Protein AF-A0A2T0MCC6-F1 (afdb_monomer)

Secondary structure (DSSP, 8-state):
-HHHHTTS-TT-HHHHHHHHHHHHHHHH-SSEEEEEEEETTEEEEEEEESSTTSEEEEEEE-SSS-EEEEE-S-SS---SS--EE--SSS-EEEEESSGGG--HHHHHHHHHHHHHHS--

Foldseek 3Di:
DVVQLVQDDPPFQQSVLSVVLVVLVPVQDPQWDWDWDDDPVWTKIFIAHPDDVQTAWIWTQDPPRKIKIKGFQDQDDDDPQFDWDDDDRTIIMGIGPGNVSDDSVVSSVVSVNSVVRGPD

Radius of gyration: 13.25 Å; Cα contacts (8 Å, |Δi|>4): 205; chains: 1; bounding box: 28×33×34 Å

Solvent-accessible surface area (backbone atoms only — not comparable to full-atom values): 6944 Å² total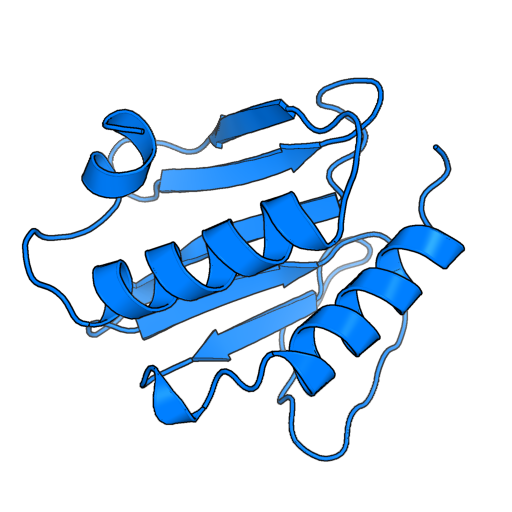; per-residue (Å²): 114,66,72,66,54,71,55,38,61,85,95,32,62,20,37,54,36,45,51,55,53,49,53,51,48,64,73,72,46,77,79,61,47,81,44,83,42,76,54,101,89,48,50,32,40,37,34,16,36,92,48,85,88,42,50,48,34,32,46,29,66,45,77,89,54,13,23,30,44,35,38,16,55,53,86,77,86,86,52,99,81,60,65,73,41,74,90,62,88,57,43,37,30,35,74,38,77,53,58,86,76,63,50,66,68,64,52,50,53,52,48,50,52,25,60,75,50,39,97,104

Structure (mmCIF, N/CA/C/O backbone):
data_AF-A0A2T0MCC6-F1
#
_entry.id   AF-A0A2T0MCC6-F1
#
loop_
_atom_site.group_PDB
_atom_site.id
_atom_site.type_symbol
_atom_site.label_atom_id
_atom_site.label_alt_id
_atom_site.label_comp_id
_atom_site.label_asym_id
_atom_site.label_entity_id
_atom_site.label_seq_id
_atom_site.pdbx_PDB_ins_code
_atom_site.Cartn_x
_atom_site.Cartn_y
_atom_site.Cartn_z
_atom_site.occupancy
_atom_site.B_iso_or_equiv
_atom_site.auth_seq_id
_atom_site.auth_comp_id
_atom_site.auth_asym_id
_atom_site.auth_atom_id
_atom_site.pdbx_PDB_model_num
ATOM 1 N N . MET A 1 1 ? 12.446 5.383 6.628 1.00 65.38 1 MET A N 1
ATOM 2 C CA . MET A 1 1 ? 11.469 4.961 7.663 1.00 65.38 1 MET A CA 1
ATOM 3 C C . MET A 1 1 ? 10.608 6.132 8.123 1.00 65.38 1 MET A C 1
ATOM 5 O O . MET A 1 1 ? 9.391 5.999 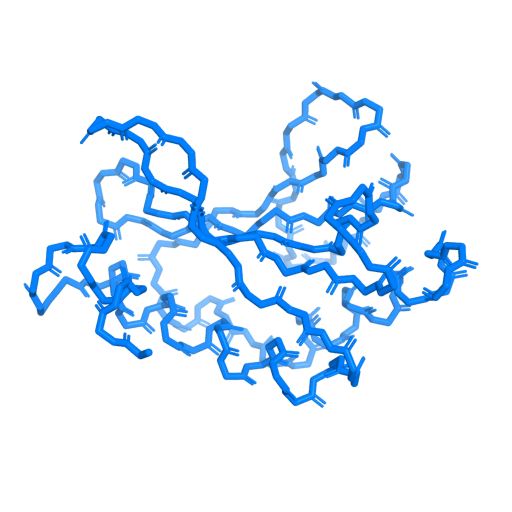8.065 1.00 65.38 1 MET A O 1
ATOM 9 N N . GLU A 1 2 ? 11.223 7.251 8.523 1.00 84.38 2 GLU A N 1
ATOM 10 C CA . GLU A 1 2 ? 10.530 8.445 9.036 1.00 84.38 2 GLU A CA 1
ATOM 11 C C . GLU A 1 2 ? 9.599 9.099 8.004 1.00 84.38 2 GLU A C 1
ATOM 13 O O . GLU A 1 2 ? 8.442 9.379 8.305 1.00 84.38 2 GLU A O 1
ATOM 18 N N . ASP A 1 3 ? 10.049 9.232 6.752 1.00 89.56 3 ASP A N 1
ATOM 19 C CA . ASP A 1 3 ? 9.268 9.892 5.694 1.00 89.56 3 ASP A CA 1
ATOM 20 C C . ASP A 1 3 ? 7.930 9.210 5.409 1.00 89.56 3 ASP A C 1
ATOM 22 O O . ASP A 1 3 ? 6.918 9.887 5.233 1.00 89.56 3 ASP A O 1
ATOM 26 N N . PHE A 1 4 ? 7.909 7.874 5.434 1.00 94.31 4 PHE A N 1
ATOM 27 C CA . PHE A 1 4 ? 6.686 7.090 5.290 1.00 94.31 4 PHE A CA 1
ATOM 28 C C . PHE A 1 4 ? 5.724 7.333 6.455 1.00 94.31 4 PHE A C 1
ATOM 30 O O . PHE A 1 4 ? 4.545 7.597 6.241 1.00 94.31 4 PHE A O 1
ATOM 37 N N . LYS A 1 5 ? 6.215 7.282 7.703 1.00 94.38 5 LYS A N 1
ATOM 38 C CA . LYS A 1 5 ? 5.374 7.514 8.890 1.00 94.38 5 LYS A CA 1
ATOM 39 C C . LYS A 1 5 ? 4.776 8.923 8.874 1.00 94.38 5 LYS A C 1
ATOM 41 O O . LYS A 1 5 ? 3.594 9.080 9.159 1.00 94.38 5 LYS A O 1
ATOM 46 N N . ASN A 1 6 ? 5.546 9.911 8.413 1.00 92.06 6 ASN A N 1
ATOM 47 C CA . ASN A 1 6 ? 5.132 11.309 8.241 1.00 92.06 6 ASN A CA 1
ATOM 48 C C . ASN A 1 6 ? 4.072 11.533 7.143 1.00 92.06 6 ASN A C 1
ATOM 50 O O . ASN A 1 6 ? 3.682 12.677 6.870 1.00 92.06 6 ASN A O 1
ATOM 54 N N . MET A 1 7 ? 3.628 10.475 6.463 1.00 92.25 7 MET A N 1
ATOM 55 C CA . MET A 1 7 ? 2.454 10.509 5.589 1.00 92.25 7 MET A CA 1
ATOM 56 C C . MET A 1 7 ? 1.142 10.321 6.346 1.00 92.25 7 MET A C 1
ATOM 58 O O . MET A 1 7 ? 0.077 10.637 5.813 1.00 92.25 7 MET A O 1
ATOM 62 N N . PHE A 1 8 ? 1.213 9.803 7.568 1.00 93.19 8 PHE A N 1
ATOM 63 C CA . PHE A 1 8 ? 0.064 9.455 8.381 1.00 93.19 8 PHE A CA 1
ATOM 64 C C . PHE A 1 8 ? -0.019 10.358 9.610 1.00 93.19 8 PHE A C 1
ATOM 66 O O . PHE A 1 8 ? 0.948 11.002 10.010 1.00 93.19 8 PHE A O 1
ATOM 73 N N . GLU A 1 9 ? -1.202 10.397 10.219 1.00 92.25 9 GLU A N 1
ATOM 74 C CA . GLU A 1 9 ? -1.318 10.954 11.567 1.00 92.25 9 GLU A CA 1
ATOM 75 C C . GLU A 1 9 ? -0.667 9.975 12.549 1.00 92.25 9 GLU A C 1
ATOM 77 O O . GLU A 1 9 ? -0.808 8.754 12.406 1.00 92.25 9 GLU A O 1
ATOM 82 N N . ALA A 1 10 ? 0.052 10.503 13.539 1.00 91.75 10 ALA A N 1
ATOM 83 C CA . ALA A 1 10 ? 0.672 9.681 14.569 1.00 91.75 10 ALA A CA 1
ATOM 84 C C . ALA A 1 10 ? -0.393 8.855 15.310 1.00 91.75 10 ALA A C 1
ATOM 86 O O . ALA A 1 10 ? -1.457 9.373 15.643 1.00 91.75 10 ALA A O 1
ATOM 87 N N . ASN A 1 11 ? -0.095 7.578 15.567 1.00 91.19 11 ASN A N 1
ATOM 88 C CA . ASN A 1 11 ? -0.982 6.625 16.254 1.00 91.19 11 ASN A CA 1
ATOM 89 C C . ASN A 1 11 ? -2.348 6.387 15.573 1.00 91.19 11 ASN A C 1
ATOM 91 O O . ASN A 1 11 ? -3.288 5.933 16.219 1.00 91.19 11 ASN A O 1
ATOM 95 N N . SER A 1 12 ? -2.471 6.698 14.280 1.00 95.12 12 SER A N 1
ATOM 96 C CA . SER A 1 12 ? -3.688 6.445 13.499 1.00 95.12 12 SER A CA 1
ATOM 97 C C . SER A 1 12 ? -3.781 4.983 13.041 1.00 95.12 12 SER A C 1
ATOM 99 O O . SER A 1 12 ? -2.751 4.340 12.815 1.00 95.12 12 SER A O 1
ATOM 101 N N . ARG A 1 13 ? -4.993 4.448 12.831 1.00 96.31 13 ARG A N 1
ATOM 102 C CA . ARG A 1 13 ? -5.157 3.087 12.275 1.00 96.31 13 ARG A CA 1
ATOM 103 C C . ARG A 1 13 ? -4.647 3.015 10.840 1.00 96.31 13 ARG A C 1
ATOM 105 O O . ARG A 1 13 ? -4.118 1.994 10.413 1.00 96.31 13 ARG A O 1
ATOM 112 N N . ALA A 1 14 ? -4.738 4.119 10.098 1.00 96.62 14 ALA A N 1
ATOM 113 C CA . ALA A 1 14 ? -4.127 4.250 8.782 1.00 96.62 14 ALA A CA 1
ATOM 114 C C . ALA A 1 14 ? -2.611 4.009 8.823 1.00 96.62 14 ALA A C 1
ATOM 116 O O . ALA A 1 14 ? -2.089 3.357 7.920 1.00 96.62 14 ALA A O 1
ATOM 117 N N . LEU A 1 15 ? -1.915 4.498 9.859 1.00 96.88 15 LEU A N 1
ATOM 118 C CA . LEU A 1 15 ? -0.484 4.247 10.035 1.00 96.88 15 LEU A CA 1
ATOM 119 C C . LEU A 1 15 ? -0.206 2.766 10.308 1.00 96.88 15 LEU A C 1
ATOM 121 O O . LEU A 1 15 ? 0.686 2.203 9.682 1.00 96.88 15 LEU A O 1
ATOM 125 N N . GLU A 1 16 ? -0.971 2.135 11.198 1.00 97.75 16 GLU A N 1
ATOM 126 C CA . GLU A 1 16 ? -0.853 0.701 11.492 1.00 97.75 16 GLU A CA 1
ATOM 127 C C . GLU A 1 16 ? -1.020 -0.149 10.223 1.00 97.75 16 GLU A C 1
ATOM 129 O O . GLU A 1 16 ? -0.115 -0.896 9.851 1.00 97.75 16 GLU A O 1
ATOM 134 N N . MET A 1 17 ? -2.117 0.053 9.487 1.00 98.31 17 MET A N 1
ATOM 135 C CA . MET A 1 17 ? -2.360 -0.612 8.204 1.00 98.31 17 MET A CA 1
ATOM 136 C C . MET A 1 17 ? -1.247 -0.333 7.187 1.00 98.31 17 MET A C 1
ATOM 138 O O . MET A 1 17 ? -0.803 -1.233 6.478 1.00 98.31 17 MET A O 1
ATOM 142 N N . GLY A 1 18 ? -0.782 0.917 7.103 1.00 97.69 18 GLY A N 1
ATOM 143 C CA . GLY A 1 18 ? 0.308 1.307 6.212 1.00 97.69 18 GLY A CA 1
ATOM 144 C C . GLY A 1 18 ? 1.615 0.580 6.529 1.00 97.69 18 GLY A C 1
ATOM 145 O O . GLY A 1 18 ? 2.305 0.150 5.608 1.00 97.69 18 GLY A O 1
ATOM 146 N N . LEU A 1 19 ? 1.943 0.406 7.812 1.00 97.94 19 LEU A N 1
ATOM 147 C CA . LEU A 1 19 ? 3.135 -0.325 8.247 1.00 97.94 19 LEU A CA 1
ATOM 148 C C . LEU A 1 19 ? 3.037 -1.821 7.928 1.00 97.94 19 LEU A C 1
ATOM 150 O O . LEU A 1 19 ? 4.015 -2.376 7.435 1.00 97.94 19 LEU A O 1
ATOM 154 N N . ILE A 1 20 ? 1.868 -2.441 8.127 1.00 98.44 20 ILE A N 1
ATOM 155 C CA . ILE A 1 20 ? 1.624 -3.846 7.758 1.00 98.44 20 ILE A CA 1
ATOM 156 C C . ILE A 1 20 ? 1.811 -4.041 6.250 1.00 98.44 20 ILE A C 1
ATOM 158 O O . ILE A 1 20 ? 2.582 -4.895 5.819 1.00 98.44 20 ILE A O 1
ATOM 162 N N . LEU A 1 21 ? 1.154 -3.215 5.431 1.00 98.44 21 LEU A N 1
ATOM 163 C CA . LEU A 1 21 ? 1.267 -3.303 3.972 1.00 98.44 21 LEU A CA 1
ATOM 164 C C . LEU A 1 21 ? 2.706 -3.091 3.501 1.00 98.44 21 LEU A C 1
ATOM 166 O O . LEU A 1 21 ? 3.178 -3.810 2.625 1.00 98.44 21 LEU A O 1
ATOM 170 N N . ARG A 1 22 ? 3.412 -2.122 4.088 1.00 98.00 22 ARG A N 1
ATOM 171 C CA . ARG A 1 22 ? 4.807 -1.831 3.753 1.00 98.00 22 ARG A CA 1
ATOM 172 C C . ARG A 1 22 ? 5.728 -3.007 4.065 1.00 98.00 22 ARG A C 1
ATOM 174 O O . ARG A 1 22 ? 6.602 -3.305 3.258 1.00 98.00 22 ARG A O 1
ATOM 181 N N . ASP A 1 23 ? 5.541 -3.667 5.204 1.00 98.06 23 ASP A N 1
ATOM 182 C CA . ASP A 1 23 ? 6.302 -4.870 5.550 1.00 98.06 23 ASP A CA 1
ATOM 183 C C . ASP A 1 23 ? 6.082 -5.982 4.511 1.00 98.06 23 ASP A C 1
ATOM 185 O O . ASP A 1 23 ? 7.045 -6.525 3.970 1.00 98.06 23 ASP A O 1
ATOM 189 N N . ILE A 1 24 ? 4.826 -6.226 4.117 1.00 98.38 24 ILE A N 1
ATOM 190 C CA . ILE A 1 24 ? 4.498 -7.211 3.074 1.00 98.38 24 ILE A CA 1
ATOM 191 C C . ILE A 1 24 ? 5.143 -6.836 1.730 1.00 98.38 24 ILE A C 1
ATOM 193 O O . ILE A 1 24 ? 5.665 -7.712 1.041 1.00 98.38 24 ILE A O 1
ATOM 197 N N . VAL A 1 25 ? 5.165 -5.551 1.357 1.00 98.06 25 VAL A N 1
ATOM 198 C CA . VAL A 1 25 ? 5.829 -5.067 0.132 1.00 98.06 25 VAL A CA 1
ATOM 199 C C . VAL A 1 25 ? 7.316 -5.431 0.124 1.00 98.06 25 VAL A C 1
ATOM 201 O O . VAL A 1 25 ? 7.790 -6.006 -0.856 1.00 98.06 25 VAL A O 1
ATOM 204 N N . TYR A 1 26 ? 8.046 -5.148 1.208 1.00 97.31 26 TYR A N 1
ATOM 205 C CA . TYR A 1 26 ? 9.478 -5.465 1.298 1.00 97.31 26 TYR A CA 1
ATOM 206 C C . TYR A 1 26 ? 9.768 -6.967 1.379 1.00 97.31 26 TYR A C 1
ATOM 208 O O . TYR A 1 26 ? 10.858 -7.393 1.006 1.00 97.31 26 TYR A O 1
ATOM 216 N N . GLN A 1 27 ? 8.811 -7.773 1.840 1.00 97.06 27 GLN A N 1
ATOM 217 C CA . GLN A 1 27 ? 8.921 -9.234 1.820 1.00 97.06 27 GLN A CA 1
ATOM 218 C C . GLN A 1 27 ? 8.606 -9.827 0.438 1.00 97.06 27 GLN A C 1
ATOM 220 O O . GLN A 1 27 ? 9.183 -10.845 0.064 1.00 97.06 27 GLN A O 1
ATOM 225 N N . SER A 1 28 ? 7.717 -9.189 -0.329 1.00 96.56 28 SER A N 1
ATOM 226 C CA . SER A 1 28 ? 7.199 -9.725 -1.598 1.00 96.56 28 SER A CA 1
ATOM 227 C C . SER A 1 28 ? 7.987 -9.289 -2.829 1.00 96.56 28 SER A C 1
ATOM 229 O O . SER A 1 28 ? 7.950 -9.960 -3.864 1.00 96.56 28 SER A O 1
ATOM 231 N N . PHE A 1 29 ? 8.688 -8.159 -2.751 1.00 95.25 29 PHE A N 1
ATOM 232 C CA . PHE A 1 29 ? 9.454 -7.622 -3.867 1.00 95.25 29 PHE A CA 1
ATOM 233 C C . PHE A 1 29 ? 10.921 -7.425 -3.495 1.00 95.25 29 PHE A C 1
ATOM 235 O O . PHE A 1 29 ? 11.259 -6.880 -2.449 1.00 95.25 29 PHE A O 1
ATOM 242 N N . GLN A 1 30 ? 11.802 -7.826 -4.408 1.00 92.94 30 GLN A N 1
ATOM 243 C CA . GLN A 1 30 ? 13.242 -7.597 -4.311 1.00 92.94 30 GLN A CA 1
ATOM 244 C C . GLN A 1 30 ? 13.664 -6.425 -5.199 1.00 92.94 30 GLN A C 1
ATOM 246 O O . GLN A 1 30 ? 13.022 -6.151 -6.215 1.00 92.94 30 GLN A O 1
ATOM 251 N N . ASN A 1 31 ? 14.776 -5.773 -4.841 1.00 93.44 31 ASN A N 1
ATOM 252 C CA . ASN A 1 31 ? 15.387 -4.678 -5.608 1.00 93.44 31 ASN A CA 1
ATOM 253 C C . ASN A 1 31 ? 14.420 -3.517 -5.898 1.00 93.44 31 ASN A C 1
ATOM 255 O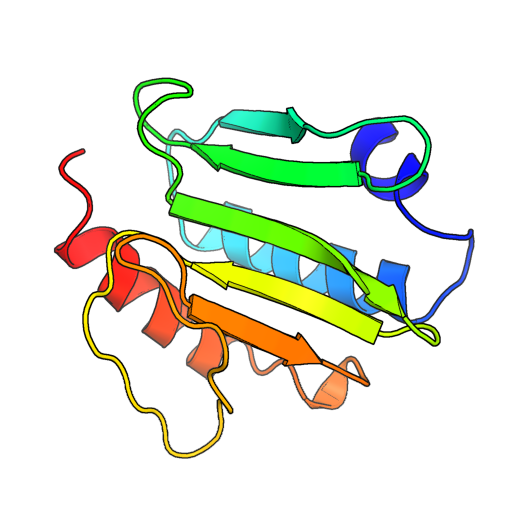 O . ASN A 1 31 ? 14.383 -2.986 -7.010 1.00 93.44 31 ASN A O 1
ATOM 259 N N . ILE A 1 32 ? 13.618 -3.153 -4.895 1.00 95.88 32 ILE A N 1
ATOM 260 C CA . ILE A 1 32 ? 12.665 -2.047 -4.983 1.00 95.88 32 ILE A CA 1
ATOM 261 C C . ILE A 1 32 ? 13.209 -0.766 -4.355 1.00 95.88 32 ILE A C 1
ATOM 263 O O . ILE A 1 32 ? 13.934 -0.790 -3.361 1.00 95.88 32 ILE A O 1
ATOM 267 N N . GLU A 1 33 ? 12.773 0.360 -4.900 1.00 95.25 33 GLU A N 1
ATOM 268 C CA . GLU A 1 33 ? 12.979 1.691 -4.345 1.00 95.25 33 GLU A CA 1
ATOM 269 C C . GLU A 1 33 ? 11.655 2.231 -3.800 1.00 95.25 33 GLU A C 1
ATOM 271 O O . GLU A 1 33 ? 10.641 2.237 -4.502 1.00 95.25 33 GLU A O 1
ATOM 276 N N . GLU A 1 34 ? 11.668 2.708 -2.552 1.00 95.88 34 GLU A N 1
ATOM 277 C CA . GLU A 1 34 ? 10.557 3.463 -1.967 1.00 95.88 34 GLU A CA 1
ATOM 278 C C . GLU A 1 34 ? 10.785 4.958 -2.202 1.00 95.88 34 GLU A C 1
ATOM 280 O O . GLU A 1 34 ? 11.840 5.501 -1.870 1.00 95.88 34 GLU A O 1
ATOM 285 N N . SER A 1 35 ? 9.774 5.640 -2.729 1.00 94.62 35 SER A N 1
ATOM 286 C CA . SER A 1 35 ? 9.769 7.096 -2.861 1.00 94.62 35 SER A CA 1
ATOM 287 C C . SER A 1 35 ? 8.451 7.680 -2.373 1.00 94.62 35 SER A C 1
ATOM 289 O O . SER A 1 35 ? 7.401 7.053 -2.498 1.00 94.62 35 SER A O 1
ATOM 291 N N . ILE A 1 36 ? 8.495 8.887 -1.809 1.00 93.81 36 ILE A N 1
ATOM 292 C CA . ILE A 1 36 ? 7.282 9.619 -1.444 1.00 93.81 36 ILE A CA 1
ATOM 293 C C . ILE A 1 36 ? 6.961 10.598 -2.566 1.00 93.81 36 ILE A C 1
ATOM 295 O O . ILE A 1 36 ? 7.739 11.502 -2.863 1.00 93.81 36 ILE A O 1
ATOM 299 N N . ALA A 1 37 ? 5.804 10.405 -3.183 1.00 88.81 37 ALA A N 1
ATOM 300 C CA . ALA A 1 37 ? 5.263 11.256 -4.225 1.00 88.81 37 ALA A CA 1
ATOM 301 C C . ALA A 1 37 ? 4.016 12.004 -3.734 1.00 88.81 37 ALA A C 1
ATOM 303 O O . ALA A 1 37 ? 3.385 11.644 -2.737 1.00 88.81 37 ALA A O 1
ATOM 304 N N . GLY A 1 38 ? 3.646 13.045 -4.477 1.00 82.50 38 GLY A N 1
ATOM 305 C CA . GLY A 1 38 ? 2.492 13.888 -4.182 1.00 82.50 38 GLY A CA 1
ATOM 306 C C . GLY A 1 38 ? 2.846 15.191 -3.460 1.00 82.50 38 GLY A C 1
ATOM 307 O O . GLY A 1 38 ? 4.006 15.491 -3.189 1.00 82.50 38 GLY A O 1
ATOM 308 N N . GLY A 1 39 ? 1.826 16.016 -3.227 1.00 75.19 39 GLY A N 1
ATOM 309 C CA . GLY A 1 39 ? 1.968 17.342 -2.622 1.00 75.19 39 GLY A CA 1
ATOM 310 C C . GLY A 1 39 ? 1.649 17.352 -1.126 1.00 75.19 39 GLY A C 1
ATOM 311 O O . GLY A 1 39 ? 1.288 16.337 -0.539 1.00 75.19 39 GLY A O 1
ATOM 312 N N . ALA A 1 40 ? 1.678 18.537 -0.509 1.00 69.56 40 ALA A N 1
ATOM 313 C CA . ALA A 1 40 ? 1.432 18.709 0.930 1.00 69.56 40 ALA A CA 1
ATOM 314 C C . ALA A 1 40 ? 0.101 18.108 1.436 1.00 69.56 40 ALA A C 1
ATOM 316 O O . ALA A 1 40 ? -0.006 17.759 2.607 1.00 69.56 40 ALA A O 1
ATOM 317 N N . LYS A 1 41 ? -0.909 17.980 0.562 1.00 69.69 41 LYS A N 1
ATOM 318 C CA . LYS A 1 41 ? -2.249 17.468 0.902 1.00 69.69 41 LYS A CA 1
ATOM 319 C C . LYS A 1 41 ? -2.427 15.964 0.690 1.00 69.69 41 LYS A C 1
ATOM 321 O O . LYS A 1 41 ? -3.311 15.374 1.30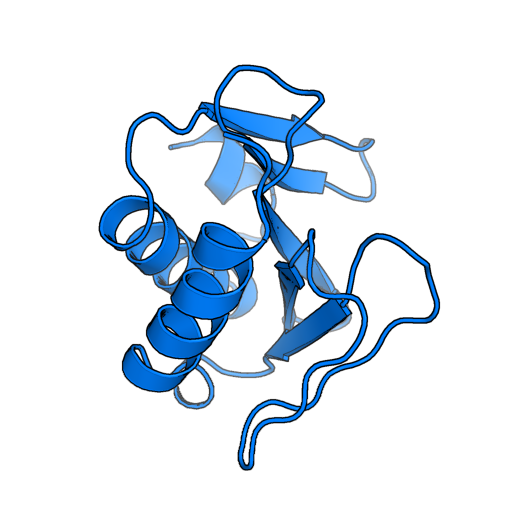0 1.00 69.69 41 LYS A O 1
ATOM 326 N N . VAL A 1 42 ? -1.646 15.359 -0.202 1.00 77.62 42 VAL A N 1
ATOM 327 C CA . VAL A 1 42 ? -1.769 13.942 -0.559 1.00 77.62 42 VAL A CA 1
ATOM 328 C C . VAL A 1 42 ? -0.366 13.408 -0.760 1.00 77.62 42 VAL A C 1
ATOM 330 O O . VAL A 1 42 ? 0.265 13.713 -1.769 1.00 77.62 42 VAL A O 1
ATOM 333 N N . LYS A 1 43 ? 0.101 12.625 0.209 1.00 91.38 43 LYS A N 1
ATOM 334 C CA . LYS A 1 43 ? 1.357 11.887 0.116 1.00 91.38 43 LYS A CA 1
ATOM 335 C C . LYS A 1 43 ? 1.060 10.432 -0.225 1.00 91.38 43 LYS A C 1
ATOM 337 O O . LYS A 1 43 ? 0.132 9.844 0.331 1.00 91.38 43 LYS A O 1
ATOM 342 N N . LEU A 1 44 ? 1.860 9.867 -1.116 1.00 93.06 44 LEU A N 1
ATOM 343 C CA . LEU A 1 44 ? 1.762 8.500 -1.610 1.00 93.06 44 LEU A CA 1
ATOM 344 C C . LEU A 1 44 ? 3.158 7.879 -1.578 1.00 93.06 44 LEU A C 1
ATOM 346 O O . LEU A 1 44 ? 4.084 8.433 -2.163 1.00 93.06 44 LEU A O 1
ATOM 350 N N . ALA A 1 45 ? 3.308 6.742 -0.910 1.00 96.00 45 ALA A N 1
ATOM 351 C CA . ALA A 1 45 ? 4.520 5.944 -0.998 1.00 96.00 45 ALA A CA 1
ATOM 352 C C . ALA A 1 45 ? 4.424 5.100 -2.265 1.00 96.00 45 ALA A C 1
ATOM 354 O O . ALA A 1 45 ? 3.439 4.386 -2.438 1.00 96.00 45 ALA A O 1
ATOM 355 N N . LEU A 1 46 ? 5.409 5.201 -3.146 1.00 95.69 46 LEU A N 1
ATOM 356 C CA . LEU A 1 46 ? 5.510 4.439 -4.384 1.00 95.69 46 LEU A CA 1
ATOM 357 C C . LEU A 1 46 ? 6.693 3.487 -4.297 1.00 95.69 46 LEU A C 1
ATOM 359 O O . LEU A 1 46 ? 7.795 3.902 -3.937 1.00 95.69 46 LEU A O 1
ATOM 363 N N . TYR A 1 47 ? 6.455 2.238 -4.679 1.00 96.44 47 TYR A N 1
ATOM 364 C CA . TYR A 1 47 ? 7.448 1.173 -4.703 1.00 96.44 47 TYR A CA 1
ATOM 365 C C . TYR A 1 47 ? 7.702 0.783 -6.150 1.00 96.44 47 TYR A C 1
ATOM 367 O O . TYR A 1 47 ? 6.788 0.324 -6.835 1.00 96.44 47 TYR A O 1
ATOM 375 N N . SER A 1 48 ? 8.925 1.008 -6.621 1.00 95.75 48 SER A N 1
ATOM 376 C CA . SER A 1 48 ? 9.292 0.828 -8.032 1.00 95.75 48 SER A CA 1
ATOM 377 C C . SER A 1 48 ? 10.484 -0.111 -8.174 1.00 95.75 48 SER A C 1
ATOM 379 O O . SER A 1 48 ? 11.304 -0.184 -7.262 1.00 95.75 48 SER A O 1
ATOM 381 N N . ARG A 1 49 ? 10.606 -0.812 -9.305 1.00 95.06 49 ARG A N 1
ATOM 382 C CA . ARG A 1 49 ? 11.723 -1.732 -9.589 1.00 95.06 49 ARG A CA 1
ATOM 383 C C . ARG A 1 49 ? 12.379 -1.399 -10.919 1.00 95.06 49 ARG A C 1
ATOM 385 O O . ARG A 1 49 ? 11.697 -1.339 -11.932 1.00 95.06 49 ARG A O 1
ATOM 392 N N . GLY A 1 50 ? 13.702 -1.235 -10.931 1.00 90.94 50 GLY A N 1
ATOM 393 C CA . GLY A 1 50 ? 14.429 -0.852 -12.150 1.00 90.94 50 GLY A CA 1
ATOM 394 C C . GLY A 1 50 ? 14.246 0.622 -12.539 1.00 90.94 50 GLY A C 1
ATOM 395 O O . GLY A 1 50 ? 14.406 0.974 -13.704 1.00 90.94 50 GLY A O 1
ATOM 396 N N . GLY A 1 51 ? 13.912 1.479 -11.569 1.00 88.12 51 GLY A N 1
ATOM 397 C CA . GLY A 1 51 ? 13.709 2.918 -11.748 1.00 88.12 51 GLY A CA 1
ATOM 398 C C . GLY A 1 51 ? 12.273 3.372 -11.470 1.00 88.12 51 GLY A C 1
ATOM 399 O O . GLY A 1 51 ? 11.352 2.566 -11.360 1.00 88.12 51 GLY A O 1
ATOM 400 N N . LYS A 1 52 ? 12.083 4.692 -11.360 1.00 87.19 52 LYS A N 1
ATOM 401 C CA . LYS A 1 52 ? 10.819 5.328 -10.927 1.00 87.19 52 LYS A CA 1
ATOM 402 C C . LYS A 1 52 ? 9.649 5.168 -11.902 1.00 87.19 52 LYS A C 1
ATOM 404 O O . LYS A 1 52 ? 8.505 5.344 -11.503 1.00 87.19 52 LYS A O 1
ATOM 409 N N . GLU A 1 53 ? 9.933 4.836 -13.158 1.00 86.69 53 GLU A N 1
ATOM 410 C CA . GLU A 1 53 ? 8.912 4.662 -14.198 1.00 86.69 53 GLU A CA 1
ATOM 411 C C . GLU A 1 53 ? 8.182 3.313 -14.091 1.00 86.69 53 GLU A C 1
ATOM 413 O O . GLU A 1 53 ? 7.085 3.158 -14.625 1.00 86.69 53 GLU A O 1
ATOM 418 N N . ASN A 1 54 ? 8.764 2.339 -13.383 1.00 91.31 54 ASN A N 1
ATOM 419 C CA . ASN A 1 54 ? 8.193 1.006 -13.211 1.00 91.31 54 ASN A CA 1
ATOM 420 C C . ASN A 1 54 ? 7.669 0.815 -11.782 1.00 91.31 54 ASN A C 1
ATOM 422 O O . ASN A 1 54 ? 8.255 0.110 -10.955 1.00 91.31 54 ASN A O 1
ATOM 426 N N . VAL A 1 55 ? 6.577 1.516 -11.486 1.00 93.62 55 VAL A N 1
ATOM 427 C CA . VAL A 1 55 ? 5.877 1.439 -10.201 1.00 93.62 55 VAL A CA 1
ATOM 428 C C . VAL A 1 55 ? 5.137 0.109 -10.107 1.00 93.62 55 VAL A C 1
ATOM 430 O O . VAL A 1 55 ? 4.270 -0.164 -10.925 1.00 93.62 55 VAL A O 1
ATOM 433 N N . LEU A 1 56 ? 5.414 -0.680 -9.070 1.00 95.00 56 LEU A N 1
ATOM 434 C CA . LEU A 1 56 ? 4.738 -1.952 -8.798 1.00 95.00 56 LEU A CA 1
ATOM 435 C C . LEU A 1 56 ? 3.459 -1.732 -7.982 1.00 95.00 56 LEU A C 1
ATOM 437 O O . LEU A 1 56 ? 2.378 -2.232 -8.308 1.00 95.00 56 LEU A O 1
ATOM 441 N N . CYS A 1 57 ? 3.580 -0.955 -6.908 1.00 95.75 57 CYS A N 1
ATOM 442 C CA . CYS A 1 57 ? 2.487 -0.658 -5.996 1.00 95.75 57 CYS A CA 1
ATOM 443 C C . CYS A 1 57 ? 2.697 0.673 -5.270 1.0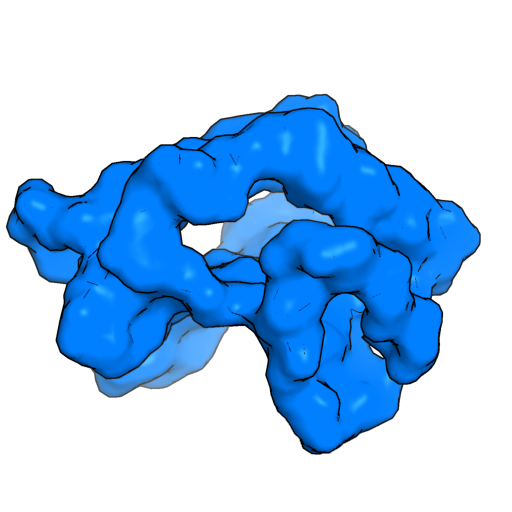0 95.75 57 CYS A C 1
ATOM 445 O O . CYS A 1 57 ? 3.788 1.248 -5.274 1.00 95.75 57 CYS A O 1
ATOM 447 N N . GLY A 1 58 ? 1.650 1.149 -4.600 1.00 95.75 58 GLY A N 1
ATOM 448 C CA . GLY A 1 58 ? 1.736 2.323 -3.743 1.00 95.75 58 GLY A CA 1
ATOM 449 C C . GLY A 1 58 ? 0.822 2.257 -2.528 1.00 95.75 58 GLY A C 1
ATOM 450 O O . GLY A 1 58 ? -0.230 1.625 -2.569 1.00 95.75 58 GLY A O 1
ATOM 451 N N . ILE A 1 59 ? 1.216 2.919 -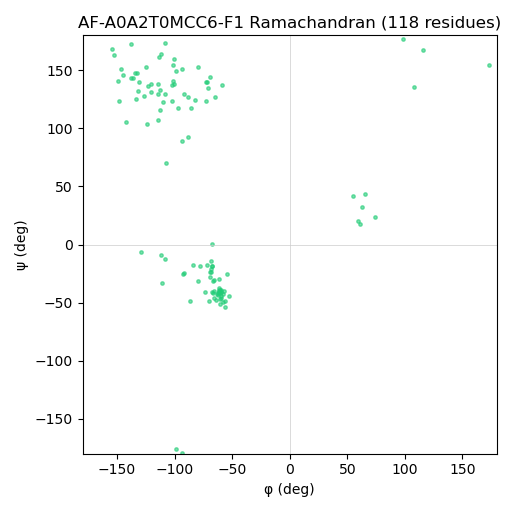1.444 1.00 97.00 59 ILE A N 1
ATOM 452 C CA . ILE A 1 59 ? 0.467 2.968 -0.183 1.00 97.00 59 ILE A CA 1
ATOM 453 C C . ILE A 1 59 ? 0.133 4.419 0.144 1.00 97.00 59 ILE A C 1
ATOM 455 O O . ILE A 1 59 ? 0.998 5.296 0.109 1.00 97.00 59 ILE A O 1
ATOM 459 N N . GLN A 1 60 ? -1.127 4.679 0.482 1.00 94.88 60 GLN A N 1
ATOM 460 C CA . GLN A 1 60 ? -1.623 6.024 0.753 1.00 94.88 60 GLN A CA 1
ATOM 461 C C . GLN A 1 60 ? -2.549 6.052 1.961 1.00 94.88 60 GLN A C 1
ATOM 463 O O . GLN A 1 60 ? -3.420 5.193 2.104 1.00 94.88 60 GLN A O 1
ATOM 468 N N . LYS A 1 61 ? -2.477 7.128 2.747 1.00 94.56 61 LYS A N 1
ATOM 469 C CA . LYS A 1 61 ? -3.567 7.477 3.657 1.00 94.56 61 LYS A CA 1
ATOM 470 C C . LYS A 1 61 ? -4.824 7.839 2.854 1.00 94.56 61 LYS A C 1
ATOM 472 O O . LYS A 1 61 ? -4.792 8.687 1.955 1.00 94.56 61 LYS A O 1
ATOM 477 N N . GLY A 1 62 ? -5.931 7.185 3.182 1.00 91.12 62 GLY A N 1
ATOM 478 C CA . GLY A 1 62 ? -7.270 7.495 2.696 1.00 91.12 62 GLY A CA 1
ATOM 479 C C . GLY A 1 62 ? -8.039 8.425 3.636 1.00 91.12 62 GLY A C 1
ATOM 480 O O . GLY A 1 62 ? -7.558 8.858 4.682 1.00 91.12 62 GLY A O 1
ATOM 481 N N . SER A 1 63 ? -9.278 8.741 3.261 1.00 89.38 63 SER A N 1
ATOM 482 C CA . SER A 1 63 ? -10.200 9.519 4.097 1.00 89.38 63 SER A CA 1
ATOM 483 C C . SER A 1 63 ? -10.646 8.726 5.330 1.00 89.38 63 SER A C 1
ATOM 485 O O . SER A 1 63 ? -10.925 7.533 5.199 1.00 89.38 63 SER A O 1
ATOM 487 N N . GLY A 1 64 ? -10.836 9.386 6.474 1.00 86.81 64 GLY A N 1
ATOM 488 C CA . GLY A 1 64 ? -11.467 8.763 7.645 1.00 86.81 64 GLY A CA 1
ATOM 489 C C . GLY A 1 64 ? -10.657 7.612 8.245 1.00 86.81 64 GLY A C 1
ATOM 490 O O . GLY A 1 64 ? -11.229 6.574 8.551 1.00 86.81 64 GLY A O 1
ATOM 491 N N . ASP A 1 65 ? -9.340 7.799 8.372 1.00 92.00 65 ASP A N 1
ATOM 492 C CA . ASP A 1 65 ? -8.418 6.830 8.989 1.00 92.00 65 ASP A CA 1
ATOM 493 C C . ASP A 1 65 ? -8.326 5.478 8.252 1.00 92.00 65 ASP A C 1
ATOM 495 O O . ASP A 1 65 ? -8.130 4.420 8.840 1.00 92.00 65 ASP A O 1
ATOM 499 N N . THR A 1 66 ? -8.480 5.524 6.928 1.00 96.06 66 THR A N 1
ATOM 500 C CA . THR A 1 66 ? -8.379 4.352 6.048 1.00 96.06 66 THR A CA 1
ATOM 501 C C . THR A 1 66 ? -7.020 4.312 5.359 1.00 96.06 66 THR A C 1
ATOM 503 O O . THR A 1 66 ? -6.349 5.340 5.233 1.00 96.06 66 THR A O 1
ATOM 506 N N . CYS A 1 67 ? -6.615 3.140 4.877 1.00 96.81 67 CYS A N 1
ATOM 507 C CA . CYS A 1 67 ? -5.383 2.966 4.114 1.00 96.81 67 CYS A CA 1
ATOM 508 C C . CYS A 1 67 ? -5.706 2.410 2.725 1.00 96.81 67 CYS A C 1
ATOM 510 O O . CYS A 1 67 ? -6.579 1.558 2.576 1.00 96.81 67 CYS A O 1
ATOM 512 N N . MET A 1 68 ? -5.047 2.919 1.690 1.00 95.88 68 MET A N 1
ATOM 513 C CA . MET A 1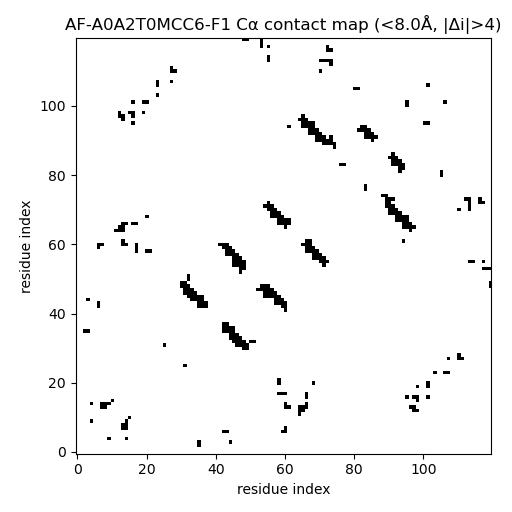 68 ? -5.238 2.463 0.316 1.00 95.88 68 MET A CA 1
ATOM 514 C C . MET A 1 68 ? -3.965 1.812 -0.205 1.00 95.88 68 MET A C 1
ATOM 516 O O . MET A 1 68 ? -2.897 2.421 -0.146 1.00 95.88 68 MET A O 1
ATOM 520 N N . LEU A 1 69 ? -4.112 0.614 -0.768 1.00 96.62 69 LEU A N 1
ATOM 521 C CA . LEU A 1 69 ? -3.085 -0.068 -1.547 1.00 96.62 69 LEU A CA 1
ATOM 522 C C . LEU A 1 69 ? -3.422 0.071 -3.029 1.00 96.62 69 LEU A C 1
ATOM 524 O O . LEU A 1 69 ? -4.497 -0.339 -3.459 1.00 96.62 69 LEU A O 1
ATOM 528 N N . TYR A 1 70 ? -2.499 0.619 -3.803 1.00 94.44 70 TYR A N 1
ATOM 529 C CA . TYR A 1 70 ? -2.548 0.687 -5.256 1.00 94.44 70 TYR A CA 1
ATOM 530 C C . TYR A 1 70 ? -1.641 -0.389 -5.840 1.00 94.44 70 TYR A C 1
ATOM 532 O O . TYR A 1 70 ? -0.543 -0.598 -5.333 1.00 94.44 70 TYR A O 1
ATOM 540 N N . VAL A 1 71 ? -2.070 -1.026 -6.923 1.00 93.69 71 VAL A N 1
ATOM 541 C CA . VAL A 1 71 ? -1.268 -1.988 -7.686 1.00 93.69 71 VAL A CA 1
ATOM 542 C C . VAL A 1 71 ? -1.316 -1.667 -9.166 1.00 93.69 71 VAL A C 1
ATOM 544 O O . VAL A 1 71 ? -2.367 -1.304 -9.702 1.00 93.69 71 VAL A O 1
ATOM 547 N N . HIS A 1 72 ? -0.163 -1.801 -9.805 1.00 91.50 72 HIS A N 1
ATOM 548 C CA . HIS A 1 72 ? 0.060 -1.525 -11.215 1.00 91.50 72 HIS A CA 1
ATOM 549 C C . HIS A 1 72 ? 0.262 -2.830 -11.988 1.00 91.50 72 HIS A C 1
ATOM 551 O O . HIS A 1 72 ? 0.315 -3.905 -11.401 1.00 91.50 72 HIS A O 1
ATOM 557 N N . HIS A 1 73 ? 0.351 -2.742 -13.317 1.00 89.44 73 HIS A N 1
ATOM 558 C CA . HIS A 1 73 ? 0.587 -3.894 -14.202 1.00 89.44 73 HIS A CA 1
ATOM 559 C C . HIS A 1 73 ? -0.494 -4.989 -14.150 1.00 89.44 73 HIS A C 1
ATOM 561 O O . HIS A 1 73 ? -0.284 -6.087 -14.638 1.00 89.44 73 HIS A O 1
ATOM 567 N N . VAL A 1 74 ? -1.685 -4.692 -13.627 1.00 87.19 74 VAL A N 1
ATOM 568 C CA . VAL A 1 74 ? -2.830 -5.616 -13.631 1.00 87.19 74 VAL A CA 1
ATOM 569 C C . VAL A 1 74 ? -4.027 -4.953 -14.303 1.00 87.19 74 VAL A C 1
ATOM 571 O O . VAL A 1 74 ? -4.685 -4.079 -13.732 1.00 87.19 74 VAL A O 1
ATOM 574 N N . GLU A 1 75 ? -4.304 -5.353 -15.546 1.00 81.31 75 GLU A N 1
ATOM 575 C CA . GLU A 1 75 ? -5.389 -4.784 -16.356 1.00 81.31 75 GLU A CA 1
ATOM 576 C C . GLU A 1 75 ? -6.771 -5.185 -15.811 1.00 81.31 75 GLU A C 1
ATOM 578 O O . GLU A 1 75 ? -7.635 -4.332 -15.556 1.00 81.31 75 GLU A O 1
ATOM 583 N N . SER A 1 76 ? -6.946 -6.478 -15.536 1.00 83.44 76 SER A N 1
ATOM 584 C CA . SER A 1 76 ? -8.123 -7.055 -14.889 1.00 83.44 76 SER A CA 1
ATOM 585 C C . SER A 1 76 ? -7.697 -7.979 -13.758 1.00 83.44 76 SER A C 1
ATOM 587 O O . SER A 1 76 ? -6.839 -8.834 -13.953 1.00 83.44 76 SER A O 1
ATOM 589 N N . ILE A 1 77 ? -8.316 -7.825 -12.591 1.00 88.94 77 ILE A N 1
ATOM 590 C CA . ILE A 1 77 ? -8.073 -8.690 -11.442 1.00 88.94 77 ILE A CA 1
ATOM 591 C C . ILE A 1 77 ? -9.342 -8.792 -10.605 1.00 88.94 77 ILE A C 1
ATOM 593 O O . ILE A 1 77 ? -10.072 -7.811 -10.434 1.00 88.94 77 ILE A O 1
ATOM 597 N N . THR A 1 78 ? -9.596 -9.988 -10.098 1.00 90.44 78 THR A N 1
ATOM 598 C CA . THR A 1 78 ? -10.691 -10.302 -9.185 1.00 90.44 78 THR A CA 1
ATOM 599 C C . THR A 1 78 ? -10.152 -11.199 -8.090 1.00 90.44 78 THR A C 1
ATOM 601 O O . THR A 1 78 ? -9.308 -12.049 -8.352 1.00 90.44 78 THR A O 1
ATOM 604 N N . HIS A 1 79 ? -10.647 -11.011 -6.876 1.00 94.25 79 HIS A N 1
ATOM 605 C CA . HIS A 1 79 ? -10.307 -11.833 -5.726 1.00 94.25 79 HIS A CA 1
ATOM 606 C C . HIS A 1 79 ? -11.552 -11.953 -4.857 1.00 94.25 79 HIS A C 1
ATOM 608 O O . HIS A 1 79 ? -12.306 -10.983 -4.749 1.00 94.25 79 HIS A O 1
ATOM 614 N N . ASP A 1 80 ? -11.745 -13.096 -4.206 1.00 93.50 80 ASP A N 1
ATOM 615 C CA . ASP A 1 80 ? -12.959 -13.364 -3.425 1.00 93.50 80 ASP A CA 1
ATOM 616 C C . ASP A 1 80 ? -13.139 -12.373 -2.268 1.00 93.50 80 ASP A C 1
ATOM 618 O O . ASP A 1 80 ? -14.256 -12.040 -1.871 1.00 93.50 80 ASP A O 1
ATOM 622 N N . ARG A 1 81 ? -12.021 -11.863 -1.743 1.00 95.38 81 ARG A N 1
ATOM 623 C CA . ARG A 1 81 ? -11.991 -11.004 -0.553 1.00 95.38 81 ARG A CA 1
ATOM 624 C C . ARG A 1 81 ? -11.600 -9.560 -0.837 1.00 95.38 81 ARG A C 1
ATOM 626 O O . ARG A 1 81 ? -12.096 -8.646 -0.176 1.00 95.38 81 ARG A O 1
ATOM 633 N N . LEU A 1 82 ? -10.730 -9.334 -1.823 1.00 94.62 82 LEU A N 1
ATOM 634 C CA . LEU A 1 82 ? -10.191 -8.002 -2.090 1.00 94.62 82 LEU A CA 1
ATOM 635 C C . LEU A 1 82 ? -11.143 -7.229 -2.999 1.00 94.62 82 LEU A C 1
ATOM 637 O O . LEU A 1 82 ? -11.383 -7.588 -4.152 1.00 94.62 82 LEU A O 1
ATOM 641 N N . LYS A 1 83 ? -11.668 -6.117 -2.480 1.00 93.38 83 LYS A N 1
ATOM 642 C CA . LYS A 1 83 ? -12.586 -5.242 -3.213 1.00 93.38 83 LYS A CA 1
ATOM 643 C C . LYS A 1 83 ? -11.805 -4.195 -3.997 1.00 93.38 83 LYS A C 1
ATOM 645 O O . LYS A 1 83 ? -11.485 -3.119 -3.487 1.00 93.38 83 LYS A O 1
ATOM 650 N N . PHE A 1 84 ? -11.512 -4.511 -5.253 1.00 92.38 84 PHE A N 1
ATOM 651 C CA . PHE A 1 84 ? -10.823 -3.595 -6.155 1.00 92.38 84 PHE A CA 1
ATOM 652 C C . PHE A 1 84 ? -11.726 -2.440 -6.600 1.00 92.38 84 PHE A C 1
ATOM 654 O O . PHE A 1 84 ? -12.900 -2.605 -6.928 1.00 92.38 84 PHE A O 1
ATOM 661 N N . SER A 1 85 ? -11.145 -1.249 -6.659 1.00 88.94 85 SER A N 1
ATOM 662 C CA . SER A 1 85 ? -11.749 -0.041 -7.215 1.00 88.94 85 SER A CA 1
ATOM 663 C C . SER A 1 85 ? -10.726 0.725 -8.060 1.00 88.94 85 SER A C 1
ATOM 665 O O . SER A 1 85 ? -9.541 0.393 -8.077 1.00 88.94 85 SER A O 1
ATOM 667 N N . GLY A 1 86 ? -11.180 1.765 -8.760 1.00 79.12 86 GLY A N 1
ATOM 668 C CA . GLY A 1 86 ? -10.346 2.565 -9.660 1.00 79.12 86 GLY A CA 1
ATOM 669 C C . GLY A 1 86 ? -10.668 2.300 -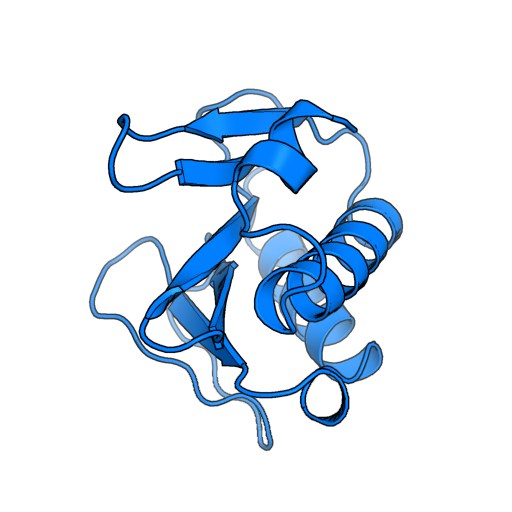11.130 1.00 79.12 86 GLY A C 1
ATOM 670 O O . GLY A 1 86 ? -10.858 1.162 -11.553 1.00 79.12 86 GLY A O 1
ATOM 671 N N . LYS A 1 87 ? -10.772 3.383 -11.904 1.00 58.53 87 LYS A N 1
ATOM 672 C CA . LYS A 1 87 ? -10.987 3.356 -13.353 1.00 58.53 87 LYS A CA 1
ATOM 673 C C . LYS A 1 87 ? -9.736 3.948 -13.998 1.00 58.53 87 LYS A C 1
ATOM 675 O O . LYS A 1 87 ? -9.495 5.141 -13.862 1.00 58.53 87 LYS A O 1
ATOM 680 N N . GLY A 1 88 ? -8.914 3.115 -14.624 1.00 59.47 88 GLY A N 1
ATOM 681 C CA . GLY A 1 88 ? -7.675 3.547 -15.267 1.00 59.47 88 GLY A CA 1
ATOM 682 C C . GLY A 1 88 ? -6.841 2.367 -15.754 1.00 59.47 88 GLY A C 1
ATOM 683 O O . GLY A 1 88 ? -6.944 1.269 -15.212 1.00 59.47 88 GLY A O 1
ATOM 684 N N . LYS A 1 89 ? -6.018 2.617 -16.777 1.00 54.19 89 LYS A N 1
ATOM 685 C CA . LYS A 1 89 ? -5.168 1.619 -17.449 1.00 54.19 89 LYS A CA 1
ATOM 686 C C . LYS A 1 89 ? -4.034 1.083 -16.560 1.00 54.19 89 LYS A C 1
ATOM 688 O O . LYS A 1 89 ? -3.485 0.031 -16.854 1.00 54.19 89 LYS A O 1
ATOM 693 N N . HIS A 1 90 ? -3.686 1.792 -15.481 1.00 58.88 90 HIS A N 1
ATOM 694 C CA . HIS A 1 90 ? -2.423 1.551 -14.774 1.00 58.88 90 HIS A CA 1
ATOM 695 C C . HIS A 1 90 ? -2.522 1.348 -13.266 1.00 58.88 90 HIS A C 1
ATOM 697 O O . HIS A 1 90 ? -1.504 1.017 -12.679 1.00 58.88 90 HIS A O 1
ATOM 703 N N . ALA A 1 91 ? -3.686 1.510 -12.628 1.00 71.44 91 ALA A N 1
ATOM 704 C CA . ALA A 1 91 ? -3.781 1.253 -11.193 1.00 71.44 91 ALA A CA 1
ATOM 705 C C . ALA A 1 91 ? -5.160 0.738 -10.772 1.00 71.44 91 ALA A C 1
ATOM 707 O O . ALA A 1 91 ? -6.181 1.403 -10.978 1.00 71.44 91 ALA A O 1
ATOM 708 N N . LYS A 1 92 ? -5.179 -0.430 -10.129 1.00 90.50 92 LYS A N 1
ATOM 709 C CA . LYS A 1 92 ? -6.287 -0.860 -9.267 1.00 90.50 92 LYS A CA 1
ATOM 710 C C . LYS A 1 92 ? -5.951 -0.463 -7.842 1.00 90.50 92 LYS A C 1
ATOM 712 O O . LYS A 1 92 ? -4.780 -0.400 -7.481 1.00 90.50 92 LYS A O 1
ATOM 717 N N . ARG A 1 93 ? -6.963 -0.208 -7.019 1.00 92.25 93 ARG A N 1
ATOM 718 C CA . ARG A 1 93 ? -6.750 0.055 -5.596 1.00 92.25 93 ARG A CA 1
ATOM 719 C C . ARG A 1 93 ? -7.714 -0.704 -4.709 1.00 92.25 93 ARG A C 1
ATOM 721 O O . ARG A 1 93 ? -8.884 -0.871 -5.059 1.00 92.25 93 ARG A O 1
ATOM 728 N N . ILE A 1 94 ? -7.233 -1.062 -3.534 1.00 95.75 94 ILE A N 1
ATOM 729 C CA . ILE A 1 94 ? -8.006 -1.634 -2.440 1.00 95.75 94 ILE A CA 1
ATOM 730 C C . ILE A 1 94 ? -7.980 -0.624 -1.300 1.00 95.75 94 ILE A C 1
ATOM 732 O O . ILE A 1 94 ? -6.955 0.010 -1.047 1.00 95.75 94 ILE A O 1
ATOM 736 N N . LYS A 1 95 ? -9.123 -0.439 -0.646 1.00 96.62 95 LYS A N 1
ATOM 737 C CA . LYS A 1 95 ? -9.255 0.422 0.526 1.00 96.62 95 LYS A CA 1
ATOM 738 C C . LYS A 1 95 ? -9.493 -0.465 1.742 1.00 96.62 95 LYS A C 1
ATOM 740 O O . LYS A 1 95 ? -10.486 -1.183 1.757 1.00 96.62 95 LYS A O 1
ATOM 745 N N . PHE A 1 96 ? -8.622 -0.343 2.732 1.00 97.75 96 PHE A N 1
ATOM 746 C CA . PHE A 1 96 ? -8.711 -1.016 4.020 1.00 97.75 96 PHE A CA 1
ATOM 747 C C . PHE A 1 96 ? -9.209 -0.045 5.085 1.00 97.75 96 PHE A C 1
ATOM 749 O O . PHE A 1 96 ? -8.800 1.125 5.122 1.00 97.75 96 PHE A O 1
ATOM 756 N N . SER A 1 97 ? -10.112 -0.527 5.931 1.00 96.88 97 SER A N 1
ATOM 757 C CA . SER A 1 97 ? -10.665 0.236 7.056 1.00 96.88 97 SER A CA 1
ATOM 758 C C . SER A 1 97 ? -10.168 -0.262 8.412 1.00 96.88 97 SER A C 1
ATOM 760 O O . SER A 1 97 ? -10.345 0.442 9.408 1.00 96.88 97 SER A O 1
ATOM 762 N N . SER A 1 98 ? -9.530 -1.434 8.452 1.00 97.06 98 SER A N 1
ATOM 763 C CA . SER A 1 98 ? -8.872 -1.975 9.639 1.00 97.06 98 SER A CA 1
ATOM 764 C C . SER A 1 98 ? -7.722 -2.923 9.271 1.00 97.06 98 SER A C 1
ATOM 766 O O . SER A 1 98 ? -7.617 -3.376 8.128 1.00 97.06 98 SER A O 1
ATOM 768 N N . ALA A 1 99 ? -6.840 -3.205 10.233 1.00 97.31 99 ALA A N 1
ATOM 769 C CA . ALA A 1 99 ? -5.689 -4.085 10.037 1.00 97.31 99 ALA A CA 1
ATOM 770 C C . ALA A 1 99 ? -6.098 -5.545 9.779 1.00 97.31 99 ALA A C 1
ATOM 772 O O . ALA A 1 99 ? -5.441 -6.245 9.015 1.00 97.31 99 ALA A O 1
ATOM 773 N N . GLU A 1 100 ? -7.216 -5.990 10.351 1.00 97.31 100 GLU A N 1
ATOM 774 C CA . GLU A 1 100 ? -7.739 -7.356 10.228 1.00 97.31 100 GLU A CA 1
ATOM 775 C C . GLU A 1 100 ? -8.234 -7.682 8.812 1.00 97.31 100 GLU A C 1
ATOM 777 O O . GLU A 1 100 ? -8.323 -8.850 8.434 1.00 97.31 100 GLU A O 1
ATOM 782 N N . GLU A 1 101 ? -8.545 -6.661 8.006 1.00 96.75 101 GLU A N 1
ATOM 783 C CA . GLU A 1 101 ? -8.875 -6.836 6.588 1.00 96.75 101 GLU A CA 1
ATOM 784 C C . GLU A 1 101 ? -7.639 -7.201 5.744 1.00 96.75 101 GLU A C 1
ATOM 786 O O . GLU A 1 101 ? -7.783 -7.693 4.624 1.00 96.75 101 GLU A O 1
ATOM 791 N N . ILE A 1 102 ? -6.426 -6.970 6.260 1.00 97.88 102 ILE A N 1
ATOM 792 C CA . ILE A 1 102 ? -5.164 -7.194 5.551 1.00 97.88 102 ILE A CA 1
ATOM 793 C C . ILE A 1 102 ? -4.646 -8.592 5.891 1.00 97.88 102 ILE A C 1
ATOM 795 O O . ILE A 1 102 ? -3.864 -8.771 6.825 1.00 97.88 102 ILE A O 1
ATOM 799 N N . LEU A 1 103 ? -5.050 -9.600 5.113 1.00 97.81 103 LEU A N 1
ATOM 800 C CA . LEU A 1 103 ? -4.408 -10.911 5.208 1.00 97.81 103 LEU A CA 1
ATOM 801 C C . LEU A 1 103 ? -3.205 -10.986 4.286 1.00 97.81 103 LEU A C 1
ATOM 803 O O . LEU A 1 103 ? -3.307 -10.738 3.087 1.00 97.81 103 LEU A O 1
ATOM 807 N N . LYS A 1 104 ? -2.070 -11.371 4.867 1.00 97.06 104 LYS A N 1
ATOM 808 C CA . LYS A 1 104 ? -0.790 -11.463 4.168 1.00 97.06 104 LYS A CA 1
ATOM 809 C C . LYS A 1 104 ? -0.880 -12.303 2.891 1.00 97.06 104 LYS A C 1
ATOM 811 O O . LYS A 1 104 ? -0.421 -11.841 1.856 1.00 97.06 104 LYS A O 1
ATOM 816 N N . GLU A 1 105 ? -1.540 -13.457 2.945 1.00 97.69 105 GLU A N 1
ATOM 817 C CA . GLU A 1 105 ? -1.711 -14.361 1.797 1.00 97.69 105 GLU A CA 1
ATOM 818 C C . GLU A 1 105 ? -2.442 -13.709 0.607 1.00 97.69 105 GLU A C 1
ATOM 820 O O . GLU A 1 105 ? -2.004 -13.850 -0.533 1.00 97.69 105 GLU A O 1
ATOM 825 N N . ASP A 1 106 ? -3.493 -12.921 0.863 1.00 97.88 106 ASP A N 1
ATOM 826 C CA . ASP A 1 106 ? -4.243 -12.209 -0.179 1.00 97.88 106 ASP A CA 1
ATOM 827 C C . ASP A 1 106 ? -3.363 -11.141 -0.853 1.00 97.88 106 ASP A C 1
ATOM 829 O O . ASP A 1 106 ? -3.414 -10.937 -2.070 1.00 97.88 106 ASP A O 1
ATOM 833 N N . ILE A 1 107 ? -2.550 -10.436 -0.057 1.00 98.00 107 ILE A N 1
ATOM 834 C CA . ILE A 1 107 ? -1.656 -9.383 -0.552 1.00 98.00 107 ILE A CA 1
ATOM 835 C C . ILE A 1 107 ? -0.461 -9.982 -1.301 1.00 98.00 107 ILE A C 1
ATOM 837 O O . ILE A 1 107 ? -0.092 -9.476 -2.359 1.00 98.00 107 ILE A O 1
ATOM 841 N N . GLU A 1 108 ? 0.117 -11.078 -0.811 1.00 97.31 108 GLU A N 1
ATOM 842 C CA . GLU A 1 108 ? 1.182 -11.814 -1.500 1.00 97.31 108 GLU A CA 1
ATOM 843 C C . GLU A 1 108 ? 0.684 -12.401 -2.822 1.00 97.31 108 GLU A C 1
ATOM 845 O O . GLU A 1 108 ? 1.359 -12.270 -3.847 1.00 97.31 108 GLU A O 1
ATOM 850 N N . TRP A 1 109 ? -0.527 -12.971 -2.842 1.00 97.38 109 TRP A N 1
ATOM 851 C CA . TRP A 1 109 ? -1.175 -13.392 -4.081 1.00 97.38 109 TRP A CA 1
ATOM 852 C C . TRP A 1 109 ? -1.294 -12.215 -5.051 1.00 97.38 109 TRP A C 1
ATOM 854 O O . TRP A 1 109 ? -0.867 -12.325 -6.202 1.00 97.38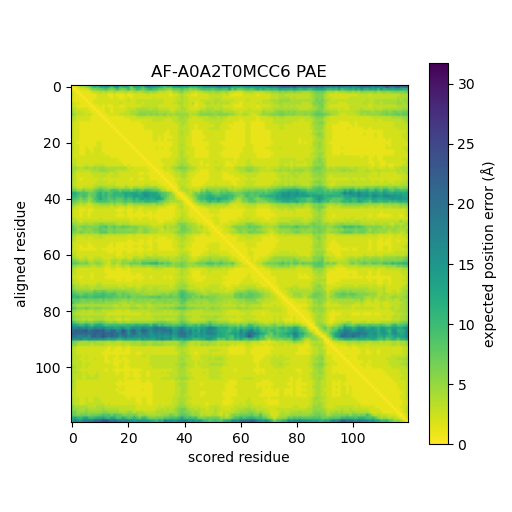 109 TRP A O 1
ATOM 864 N N . LEU A 1 110 ? -1.782 -11.061 -4.593 1.00 96.50 110 LEU A N 1
ATOM 865 C CA . LEU A 1 110 ? -1.911 -9.868 -5.426 1.00 96.50 110 LEU A CA 1
ATOM 866 C C . LEU A 1 110 ? -0.556 -9.410 -5.990 1.00 96.50 110 LEU A C 1
ATOM 868 O O . LEU A 1 110 ? -0.442 -9.108 -7.178 1.00 96.50 110 LEU A O 1
ATOM 872 N N . PHE A 1 111 ? 0.485 -9.385 -5.164 1.00 96.56 111 PHE A N 1
ATOM 873 C CA . PHE A 1 111 ? 1.835 -9.010 -5.579 1.00 96.56 111 PHE A CA 1
ATOM 874 C C . PHE A 1 111 ? 2.484 -10.037 -6.510 1.00 96.56 111 PHE A C 1
ATOM 876 O O . PHE A 1 111 ? 3.257 -9.648 -7.387 1.00 96.56 111 PHE A O 1
ATOM 883 N N . SER A 1 112 ? 2.112 -11.317 -6.424 1.00 95.62 112 SER A N 1
ATOM 884 C CA . SER A 1 112 ? 2.502 -12.317 -7.424 1.00 95.62 112 SER A CA 1
ATOM 885 C C . SER A 1 112 ? 1.950 -11.971 -8.811 1.00 95.62 112 SER A C 1
ATOM 887 O O . SER A 1 112 ? 2.677 -12.074 -9.798 1.00 95.62 112 SER A O 1
ATOM 889 N N . GLN A 1 113 ? 0.710 -11.470 -8.886 1.00 94.81 113 GLN A N 1
ATOM 890 C CA . GLN A 1 113 ? 0.104 -11.031 -10.145 1.00 94.81 113 GLN A CA 1
ATOM 891 C C . GLN A 1 113 ? 0.832 -9.803 -10.702 1.00 94.81 113 GLN A C 1
ATOM 893 O O . GLN A 1 113 ? 1.121 -9.749 -11.894 1.00 94.81 113 GLN A O 1
ATOM 898 N N . VAL A 1 114 ? 1.202 -8.844 -9.848 1.00 94.00 114 VAL A N 1
ATOM 899 C CA . VAL A 1 114 ? 2.019 -7.687 -10.259 1.00 94.00 114 VAL A CA 1
ATOM 900 C C . VAL A 1 114 ? 3.379 -8.142 -10.798 1.00 94.00 114 VAL A C 1
ATOM 902 O O . VAL A 1 114 ? 3.781 -7.714 -11.876 1.00 94.00 114 VAL A O 1
ATOM 905 N N . ASN A 1 115 ? 4.069 -9.048 -10.098 1.00 92.06 115 ASN A N 1
ATOM 906 C CA . ASN A 1 115 ? 5.375 -9.568 -10.516 1.00 92.06 115 ASN A CA 1
ATOM 907 C C . ASN A 1 115 ? 5.333 -10.272 -11.878 1.00 92.06 115 ASN A C 1
ATOM 909 O O . ASN A 1 115 ? 6.264 -10.112 -12.658 1.00 92.06 115 ASN A O 1
ATOM 913 N N . GLN A 1 116 ? 4.272 -11.027 -12.170 1.00 90.56 116 GLN A N 1
ATOM 914 C CA . GLN A 1 116 ? 4.119 -11.732 -13.449 1.00 90.56 116 GLN A CA 1
ATOM 915 C C . GLN A 1 116 ? 3.916 -10.791 -14.643 1.00 90.56 116 GLN A C 1
ATOM 917 O O . GLN A 1 116 ? 4.202 -11.176 -15.773 1.00 90.56 116 GLN A O 1
ATOM 922 N N . ASN A 1 117 ? 3.418 -9.577 -14.401 1.00 88.06 117 ASN A N 1
ATOM 923 C CA . ASN A 1 117 ? 3.049 -8.629 -15.452 1.00 88.06 117 ASN A CA 1
ATOM 924 C C . ASN A 1 117 ? 3.959 -7.386 -15.506 1.00 88.06 117 ASN A C 1
ATOM 926 O O . ASN A 1 117 ? 3.856 -6.583 -16.438 1.00 88.06 117 ASN A O 1
ATOM 930 N N . SER A 1 118 ? 4.833 -7.199 -14.514 1.00 87.06 118 SER A N 1
ATOM 931 C CA . SER A 1 118 ? 5.836 -6.135 -14.507 1.00 87.06 118 SER A CA 1
ATOM 932 C C . SER A 1 118 ? 6.934 -6.431 -15.542 1.00 87.06 118 SER A C 1
ATOM 934 O O . SER A 1 118 ? 7.432 -7.555 -15.587 1.00 87.06 118 SER A O 1
ATOM 936 N N . PRO A 1 119 ? 7.352 -5.446 -16.360 1.00 79.38 119 PRO A N 1
ATOM 937 C CA . PRO A 1 119 ? 8.373 -5.628 -17.399 1.00 79.38 119 PRO A CA 1
ATOM 938 C C . PRO A 1 119 ? 9.792 -5.896 -16.865 1.00 79.38 119 PRO A C 1
ATOM 940 O O . PRO A 1 119 ? 10.659 -6.320 -17.628 1.00 79.38 119 PRO A O 1
ATOM 943 N N . TYR A 1 120 ? 10.018 -5.647 -15.575 1.00 64.38 120 TYR A N 1
ATOM 944 C CA . TYR A 1 120 ? 11.246 -5.926 -14.827 1.00 64.38 120 TYR A CA 1
ATOM 945 C C . TYR A 1 120 ? 10.874 -6.587 -13.525 1.00 64.38 120 TYR A C 1
ATOM 947 O O . TYR A 1 120 ? 9.842 -6.148 -12.962 1.00 64.38 120 TYR A O 1
#

pLDDT: mean 91.08, std 9.24, range [54.19, 98.44]

Sequence (120 aa):
MEDFKNMFEANSRALEMGLILRDIVYQSFQNIEESIAGGAKVKLALYSRGGKENVLCGIQKGSGDTCMLYVHHVESITHDRLKFSGKGKHAKRIKFSSAEEILKEDIEWLFSQVNQNSPY

Mean predicted aligned error: 3.84 Å

Organism: NCBI:txid1080225

Nearest PDB structures (foldseek):
  4ylc-assembly1_C  TM=2.710E-01  e=1.423E-01  Saccharolobus solfataricus 98/2
  4ylc-assembly1_E  TM=2.407E-01  e=8.368E-02  Saccharolobus solfataricus 98/2
  4ylb-assembly1_C  TM=2.120E-01  e=4.627E-01  Saccharolobus solfataricus 98/2
  6zgp-assembly4_K  TM=2.018E-01  e=8.345E-01  Acinetobacter baumannii